Protein AF-A0A1Z5SBU2-F1 (afdb_monomer)

Sequence (148 aa):
MAGGGAAASALSSPWRTLLQRALDANAHLRHSTFFQLATVGACGRPANRTVVFRGFQEHCDKIQINTDARSNKIGEIKSCPFGEICWYFTDSWEQFRISGSIDVIDASSADPAKLQVDYLNLKSNQRLMFTRQNDDGSNDWMAVKVSP

pLDDT: mean 81.12, std 18.32, range [27.55, 98.5]

Organism: Sorghum bicolor (NCBI:txid4558)

Mean predicted aligned error: 10.48 Å

Structure (mmCIF, N/CA/C/O backbone):
data_AF-A0A1Z5SBU2-F1
#
_entry.id   AF-A0A1Z5SBU2-F1
#
loop_
_atom_site.group_PDB
_atom_site.id
_atom_site.type_symbol
_atom_site.label_atom_id
_atom_site.label_alt_id
_atom_site.label_comp_id
_atom_site.label_asym_id
_atom_site.label_entity_id
_atom_site.label_seq_id
_atom_site.pdbx_PDB_ins_code
_atom_site.Cartn_x
_atom_site.Cartn_y
_atom_site.Cartn_z
_atom_site.occupancy
_atom_site.B_iso_or_equiv
_atom_site.auth_seq_id
_atom_site.auth_comp_id
_atom_site.auth_asym_id
_atom_site.auth_atom_id
_atom_site.pdbx_PDB_model_num
ATOM 1 N N . MET A 1 1 ? 7.609 32.640 31.136 1.00 33.25 1 MET A N 1
ATOM 2 C CA . MET A 1 1 ? 7.482 33.495 29.935 1.00 33.25 1 MET A CA 1
ATOM 3 C C . MET A 1 1 ? 8.405 32.897 28.883 1.00 33.25 1 MET A C 1
ATOM 5 O O . MET A 1 1 ? 9.602 33.088 28.969 1.00 33.25 1 MET A O 1
ATOM 9 N N . ALA A 1 2 ? 7.956 31.832 28.223 1.00 38.03 2 ALA A N 1
ATOM 10 C CA . ALA A 1 2 ? 7.253 31.847 26.934 1.00 38.03 2 ALA A CA 1
ATOM 11 C C . ALA A 1 2 ? 8.259 31.737 25.778 1.00 38.03 2 ALA A C 1
ATOM 13 O O . ALA A 1 2 ? 9.062 32.632 25.553 1.00 38.03 2 ALA A O 1
ATOM 14 N N . GLY A 1 3 ? 8.204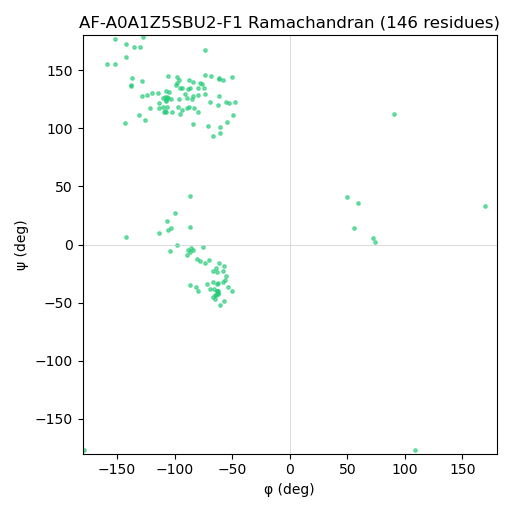 30.603 25.084 1.00 29.81 3 GLY A N 1
ATOM 15 C CA . GLY A 1 3 ? 9.032 30.309 23.918 1.00 29.81 3 GLY A CA 1
ATOM 16 C C . GLY A 1 3 ? 8.936 28.850 23.478 1.00 29.81 3 GLY A C 1
ATOM 17 O O . GLY A 1 3 ? 9.926 28.281 23.040 1.00 29.81 3 GLY A O 1
ATOM 18 N N . GLY A 1 4 ? 7.767 28.221 23.653 1.00 27.95 4 GLY A N 1
ATOM 19 C CA . GLY A 1 4 ? 7.483 26.919 23.062 1.00 27.95 4 GLY A CA 1
ATOM 20 C C . GLY A 1 4 ? 7.324 27.100 21.560 1.00 27.95 4 GLY A C 1
ATOM 21 O O . GLY A 1 4 ? 6.293 27.589 21.104 1.00 27.95 4 GLY A O 1
ATOM 22 N N . GLY A 1 5 ? 8.362 26.746 20.805 1.00 27.55 5 GLY A N 1
ATOM 23 C CA . GLY A 1 5 ? 8.278 26.594 19.360 1.00 27.55 5 GLY A CA 1
ATOM 24 C C . GLY A 1 5 ? 7.367 25.415 19.054 1.00 27.55 5 GLY A C 1
ATOM 25 O O . GLY A 1 5 ? 7.811 24.271 19.050 1.00 27.55 5 GLY A O 1
ATOM 26 N N . ALA A 1 6 ? 6.082 25.695 18.851 1.00 38.03 6 ALA A N 1
ATOM 27 C CA . ALA A 1 6 ? 5.157 24.752 18.253 1.00 38.03 6 ALA A CA 1
ATOM 28 C C . ALA A 1 6 ? 5.682 24.434 16.848 1.00 38.03 6 ALA A C 1
ATOM 30 O O . ALA A 1 6 ? 5.546 25.241 15.927 1.00 38.03 6 ALA A O 1
ATOM 31 N N . ALA A 1 7 ? 6.337 23.280 16.705 1.00 38.44 7 ALA A N 1
ATOM 32 C CA . ALA A 1 7 ? 6.625 22.706 15.405 1.00 38.44 7 ALA A CA 1
ATOM 33 C C . ALA A 1 7 ? 5.298 22.631 14.647 1.00 38.44 7 ALA A C 1
ATOM 35 O O . ALA A 1 7 ? 4.319 22.074 15.149 1.00 38.44 7 ALA A O 1
ATOM 36 N N . ALA A 1 8 ? 5.254 23.285 13.490 1.00 37.94 8 ALA A N 1
ATOM 37 C CA . ALA A 1 8 ? 4.076 23.379 12.655 1.00 37.94 8 ALA A CA 1
ATOM 38 C C . ALA A 1 8 ? 3.477 21.981 12.447 1.00 37.94 8 ALA A C 1
ATOM 40 O O . ALA A 1 8 ? 4.072 21.122 11.797 1.00 37.94 8 ALA A O 1
ATOM 41 N N . SER A 1 9 ? 2.295 21.758 13.022 1.00 43.88 9 SER A N 1
ATOM 42 C CA . SER A 1 9 ? 1.419 20.652 12.658 1.00 43.88 9 SER A CA 1
ATOM 43 C C . SER A 1 9 ? 1.200 20.752 11.153 1.00 43.88 9 SER A C 1
ATOM 45 O O . SER A 1 9 ? 0.470 21.640 10.707 1.00 43.88 9 SER A O 1
ATOM 47 N N . ALA A 1 10 ? 1.838 19.879 10.371 1.00 52.59 10 ALA A N 1
ATOM 48 C CA . ALA A 1 10 ? 1.506 19.710 8.964 1.00 52.59 10 ALA A CA 1
ATOM 49 C C . ALA A 1 10 ? -0.022 19.594 8.871 1.00 52.59 10 ALA A C 1
ATOM 51 O O . ALA A 1 10 ? -0.618 18.778 9.577 1.00 52.59 10 ALA A O 1
ATOM 52 N N . LEU A 1 11 ? -0.663 20.474 8.099 1.00 57.03 11 LEU A N 1
ATOM 53 C CA . LEU A 1 11 ? -2.105 20.434 7.885 1.00 57.03 11 LEU A CA 1
ATOM 54 C C . LEU A 1 11 ? -2.420 19.081 7.241 1.00 57.03 11 LEU A C 1
ATOM 56 O O . LEU A 1 11 ? -2.239 18.911 6.040 1.00 57.03 11 LEU A O 1
ATOM 60 N N . SER A 1 12 ? -2.812 18.101 8.057 1.00 66.81 12 SER A N 1
ATOM 61 C CA . SER A 1 12 ? -3.228 16.785 7.588 1.00 66.81 12 SER A CA 1
ATOM 6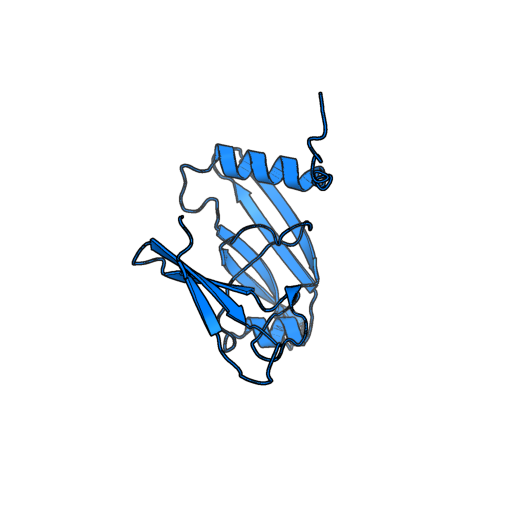2 C C . SER A 1 12 ? -4.351 16.999 6.584 1.00 66.81 12 SER A C 1
ATOM 64 O O . SER A 1 12 ? -5.369 17.601 6.933 1.00 66.81 12 SER A O 1
ATOM 66 N N . SER A 1 13 ? -4.181 16.510 5.354 1.00 83.31 13 SER A N 1
ATOM 67 C CA . SER A 1 13 ? -5.237 16.596 4.348 1.00 83.31 13 SER A CA 1
ATOM 68 C C . SER A 1 13 ? -6.570 16.071 4.911 1.00 83.31 13 SER A C 1
ATOM 70 O O . SER A 1 13 ? -6.563 15.090 5.663 1.00 83.31 13 SER A O 1
ATOM 72 N N . PRO A 1 14 ? -7.730 16.651 4.547 1.00 90.38 14 PRO A N 1
ATOM 73 C CA . PRO A 1 14 ? -9.020 16.247 5.116 1.00 90.38 14 PRO A CA 1
ATOM 74 C C . PRO A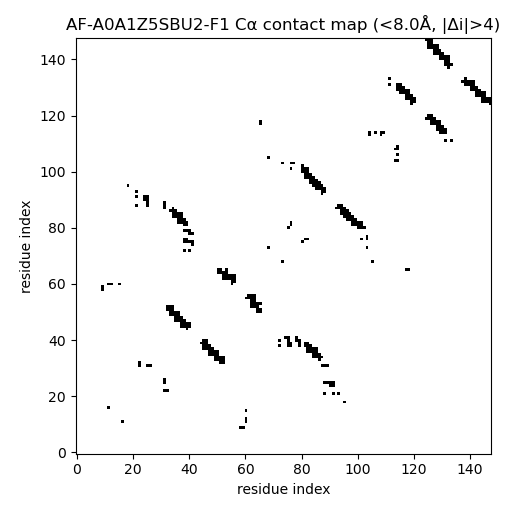 1 14 ? -9.308 14.741 4.999 1.00 90.38 14 PRO A C 1
ATOM 76 O O . PRO A 1 14 ? -9.829 14.126 5.928 1.00 90.38 14 PRO A O 1
ATOM 79 N N . TRP A 1 15 ? -8.900 14.121 3.886 1.00 93.06 15 TRP A N 1
ATOM 80 C CA . TRP A 1 15 ? -9.046 12.680 3.664 1.00 93.06 15 TRP A CA 1
ATOM 81 C C . TRP A 1 15 ? -8.183 11.838 4.614 1.00 93.06 15 TRP A C 1
ATOM 83 O O . TRP A 1 15 ? -8.603 10.756 5.017 1.00 93.06 15 TRP A O 1
ATOM 93 N N . ARG A 1 16 ? -7.005 12.333 5.014 1.00 92.44 16 ARG A N 1
ATOM 94 C CA . ARG A 1 16 ? -6.111 11.647 5.953 1.00 92.44 16 ARG A CA 1
ATOM 95 C C . ARG A 1 16 ? -6.719 11.616 7.347 1.00 92.44 16 ARG A C 1
ATOM 97 O O . ARG A 1 16 ? -6.643 10.592 8.015 1.00 92.44 16 ARG A O 1
ATOM 104 N N . THR A 1 17 ? -7.382 12.695 7.762 1.00 92.62 17 THR A N 1
ATOM 105 C CA . THR A 1 17 ? -8.123 12.721 9.030 1.00 92.62 17 THR A CA 1
ATOM 106 C C . THR A 1 17 ? -9.273 11.712 9.032 1.00 92.62 17 THR A C 1
ATOM 108 O O . THR A 1 17 ? -9.485 11.043 10.040 1.00 92.62 17 THR A O 1
ATOM 111 N N . LEU A 1 18 ? -9.996 11.562 7.915 1.00 95.06 18 LEU A N 1
ATOM 112 C CA . LEU A 1 18 ? -11.050 10.548 7.784 1.00 95.06 18 LEU A CA 1
ATOM 113 C C . LEU A 1 18 ? -10.483 9.126 7.839 1.00 95.06 18 LEU A C 1
ATOM 115 O O . LEU A 1 18 ? -10.970 8.306 8.610 1.00 95.06 18 LEU A O 1
ATOM 119 N N . LEU A 1 19 ? -9.412 8.859 7.090 1.00 95.62 19 LEU A N 1
ATOM 120 C CA . LEU A 1 19 ? -8.758 7.553 7.091 1.00 95.62 19 LEU A CA 1
ATOM 121 C C . LEU A 1 19 ? -8.195 7.193 8.474 1.00 95.62 19 LEU A C 1
ATOM 123 O O . LEU A 1 19 ? -8.335 6.055 8.911 1.00 95.62 19 LEU A O 1
ATOM 127 N N . GLN A 1 20 ? -7.610 8.158 9.189 1.00 94.25 20 GLN A N 1
ATOM 128 C CA . GLN A 1 20 ? -7.118 7.934 10.549 1.00 94.25 20 GLN A CA 1
ATOM 129 C C . GLN A 1 20 ? -8.256 7.567 11.508 1.00 94.25 20 GLN A C 1
ATOM 131 O O . GLN A 1 20 ? -8.123 6.624 12.278 1.00 94.25 20 GLN A O 1
ATOM 136 N N . ARG A 1 21 ? -9.407 8.244 11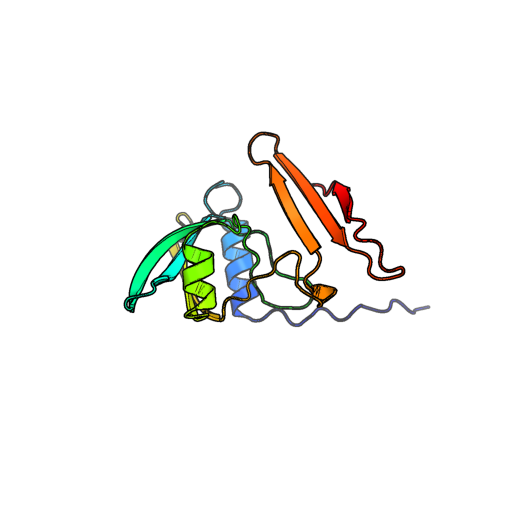.418 1.00 95.25 21 ARG A N 1
ATOM 137 C CA . ARG A 1 21 ? -10.585 7.899 12.229 1.00 95.25 21 ARG A CA 1
ATOM 138 C C . ARG A 1 21 ? -11.107 6.494 11.925 1.00 95.25 21 ARG A C 1
ATOM 140 O O . ARG A 1 21 ? -11.448 5.773 12.858 1.00 95.25 21 ARG A O 1
ATOM 147 N N . ALA A 1 22 ? -11.144 6.099 10.651 1.00 96.31 22 ALA A N 1
ATOM 148 C CA . ALA A 1 22 ? -11.552 4.752 10.251 1.00 96.31 22 ALA A CA 1
ATOM 149 C C . ALA A 1 22 ? -10.583 3.684 10.792 1.00 96.31 22 ALA A C 1
ATOM 151 O O . ALA A 1 22 ? -11.019 2.674 11.347 1.00 96.31 22 ALA A O 1
ATOM 152 N N . LEU A 1 23 ? -9.272 3.938 10.704 1.00 95.50 23 LEU A N 1
ATOM 153 C CA . LEU A 1 23 ? -8.231 3.099 11.304 1.00 95.50 23 LEU A CA 1
ATOM 154 C C . LEU A 1 23 ? -8.423 2.943 12.816 1.00 95.50 23 LEU A C 1
ATOM 156 O O . LEU A 1 23 ? -8.418 1.817 13.305 1.00 95.50 23 LEU A O 1
ATOM 160 N N . ASP A 1 24 ? -8.638 4.044 13.537 1.00 94.94 24 ASP A N 1
ATOM 161 C CA . ASP A 1 24 ? -8.805 4.035 14.993 1.00 94.94 24 ASP A CA 1
ATOM 162 C C . ASP A 1 24 ? -10.075 3.270 15.408 1.00 94.94 24 ASP A C 1
ATOM 164 O O . ASP A 1 24 ? -10.035 2.430 16.310 1.00 94.94 24 ASP A O 1
ATOM 168 N N . ALA A 1 25 ? -11.192 3.486 14.705 1.00 95.44 25 ALA A N 1
ATOM 169 C CA . ALA A 1 25 ? -12.450 2.780 14.954 1.00 95.44 25 ALA A CA 1
ATOM 170 C C . ALA A 1 25 ? -12.331 1.259 14.729 1.00 95.44 25 ALA A C 1
ATOM 172 O O . ALA A 1 25 ? -12.941 0.468 15.448 1.00 95.44 25 ALA A O 1
ATOM 173 N N . ASN A 1 26 ? -11.497 0.842 13.772 1.00 95.88 26 ASN A N 1
ATOM 174 C CA . ASN A 1 26 ? -11.279 -0.561 13.412 1.00 95.88 26 ASN A CA 1
ATOM 175 C C . ASN A 1 26 ? -9.951 -1.118 13.980 1.00 95.88 26 ASN A C 1
ATOM 177 O O . ASN A 1 26 ? -9.493 -2.183 13.558 1.00 95.88 26 ASN A O 1
ATOM 181 N N . ALA A 1 27 ? -9.303 -0.436 14.935 1.00 93.94 27 ALA A N 1
ATOM 182 C CA . ALA A 1 27 ? -7.969 -0.804 15.435 1.00 93.94 27 ALA A CA 1
ATOM 183 C C . ALA A 1 27 ? -7.930 -2.178 16.131 1.00 93.94 27 ALA A C 1
ATOM 185 O O . ALA A 1 27 ? -6.891 -2.835 16.199 1.00 93.94 27 ALA A O 1
ATOM 186 N N . HIS A 1 28 ? -9.079 -2.637 16.626 1.00 93.69 28 HIS A N 1
ATOM 187 C CA . HIS A 1 28 ? -9.237 -3.946 17.249 1.00 93.69 28 HIS A CA 1
ATOM 188 C C . HIS A 1 28 ? -9.230 -5.107 16.232 1.00 93.69 28 HIS A C 1
ATOM 190 O O . HIS A 1 28 ? -9.001 -6.262 16.603 1.00 93.69 28 HIS A O 1
ATOM 196 N N . LEU A 1 29 ? -9.420 -4.820 14.940 1.00 92.75 29 LEU A N 1
ATOM 197 C CA . LEU A 1 29 ? -9.331 -5.792 13.857 1.00 92.75 29 LEU A CA 1
ATOM 198 C C . LEU A 1 29 ? -7.922 -5.794 13.264 1.00 92.75 29 LEU A C 1
ATOM 200 O O . LEU A 1 29 ? -7.511 -4.846 12.608 1.00 92.75 29 LEU A O 1
ATOM 204 N N . ARG A 1 30 ? -7.181 -6.903 13.383 1.00 88.81 30 ARG A N 1
ATOM 205 C CA . ARG A 1 30 ? -5.814 -6.990 12.815 1.00 88.81 30 ARG A CA 1
ATOM 206 C C . ARG A 1 30 ? -5.741 -6.706 11.311 1.00 88.81 30 ARG A C 1
ATOM 208 O O . ARG A 1 30 ? -4.721 -6.232 10.820 1.00 88.81 30 ARG A O 1
ATOM 215 N N . HIS A 1 31 ? -6.809 -7.025 10.587 1.00 91.88 31 HIS A N 1
ATOM 216 C CA . HIS A 1 31 ? -6.885 -6.866 9.140 1.00 91.88 31 HIS A CA 1
ATOM 217 C C . HIS A 1 31 ? -7.325 -5.463 8.700 1.00 91.88 31 HIS A C 1
ATOM 219 O O . HIS A 1 31 ? -7.313 -5.202 7.503 1.00 91.88 31 HIS A O 1
ATOM 225 N N . SER A 1 32 ? -7.649 -4.544 9.621 1.00 94.56 32 SER A N 1
ATOM 226 C CA . SER A 1 32 ? -7.993 -3.157 9.269 1.00 94.56 32 SER A CA 1
ATOM 227 C C . SER A 1 32 ? -6.826 -2.403 8.635 1.00 94.56 32 SER A C 1
ATOM 229 O O . SER A 1 32 ? -7.045 -1.449 7.903 1.00 94.56 32 SER A O 1
ATOM 231 N N . THR A 1 33 ? -5.588 -2.865 8.843 1.00 95.31 33 THR A N 1
ATOM 232 C CA . THR A 1 33 ? -4.374 -2.340 8.191 1.00 95.31 33 THR A CA 1
ATOM 233 C C . THR A 1 33 ? -4.114 -2.930 6.802 1.00 95.31 33 THR A C 1
ATOM 235 O O . THR A 1 33 ? -3.148 -2.545 6.142 1.00 95.31 33 THR A O 1
ATOM 238 N N . PHE A 1 34 ? -4.914 -3.900 6.354 1.00 97.06 34 PHE A N 1
ATOM 239 C CA . PHE A 1 34 ? -4.717 -4.573 5.074 1.00 97.06 34 PHE A CA 1
ATOM 240 C C . PHE A 1 34 ? -5.575 -3.912 4.001 1.00 97.06 34 PHE A C 1
ATOM 242 O O . PHE A 1 34 ? -6.766 -3.690 4.200 1.00 97.06 34 PHE A O 1
ATOM 249 N N . PHE A 1 35 ? -4.992 -3.663 2.833 1.00 97.75 35 PHE A N 1
ATOM 250 C CA . PHE A 1 35 ? -5.714 -3.092 1.698 1.00 97.75 35 PHE A CA 1
ATOM 251 C C . PHE A 1 35 ? -5.264 -3.703 0.378 1.00 97.75 35 PHE A C 1
ATOM 253 O O . PHE A 1 35 ? -4.204 -4.328 0.287 1.00 97.75 35 PHE A O 1
ATOM 260 N N . GLN A 1 36 ? -6.086 -3.554 -0.656 1.00 98.50 36 GLN A N 1
ATOM 261 C CA . GLN A 1 36 ? -5.805 -4.074 -1.987 1.00 98.50 36 GLN A CA 1
ATOM 262 C C . GLN A 1 36 ? -5.074 -3.018 -2.810 1.00 98.50 36 GLN A C 1
ATOM 264 O O . GLN A 1 36 ? -5.527 -1.881 -2.897 1.00 98.50 36 GLN A O 1
ATOM 269 N N . LEU A 1 37 ? -3.955 -3.399 -3.422 1.00 98.50 37 LEU A N 1
ATOM 270 C CA . LEU A 1 37 ? -3.185 -2.553 -4.328 1.00 98.50 37 LEU A CA 1
ATOM 271 C C . LEU A 1 37 ? -3.331 -3.060 -5.764 1.00 98.50 37 LEU A C 1
ATOM 273 O O . LEU A 1 37 ? -2.806 -4.125 -6.108 1.00 98.50 37 LEU A O 1
ATOM 277 N N . ALA A 1 38 ? -3.969 -2.262 -6.611 1.00 98.31 38 ALA A N 1
ATOM 278 C CA . ALA A 1 38 ? -4.037 -2.480 -8.044 1.00 98.31 38 ALA A CA 1
ATOM 279 C C . ALA A 1 38 ? -2.848 -1.815 -8.756 1.00 98.31 38 ALA A C 1
ATOM 281 O O . ALA A 1 38 ? -2.524 -0.655 -8.505 1.00 98.31 38 ALA A O 1
ATOM 282 N N . THR A 1 39 ? -2.214 -2.553 -9.664 1.00 97.88 39 THR A N 1
ATOM 283 C CA . THR A 1 39 ? -1.145 -2.079 -10.562 1.00 97.88 39 THR A CA 1
ATOM 284 C C . THR A 1 39 ? -1.400 -2.596 -11.975 1.00 97.88 39 THR A C 1
ATOM 286 O O . THR A 1 39 ? -2.258 -3.459 -12.194 1.00 97.88 39 THR A O 1
ATOM 289 N N . VAL A 1 40 ? -0.636 -2.087 -12.940 1.00 96.62 40 VAL A N 1
ATOM 290 C CA . VAL A 1 40 ? -0.710 -2.507 -14.341 1.00 96.62 40 VAL A CA 1
ATOM 291 C C . VAL A 1 40 ? 0.519 -3.342 -14.698 1.00 96.62 40 VAL A C 1
ATOM 293 O O . VAL A 1 40 ? 1.653 -2.901 -14.546 1.00 96.62 40 VAL A O 1
ATOM 296 N N . GLY A 1 41 ? 0.290 -4.565 -15.173 1.00 90.81 41 GLY A N 1
ATOM 297 C CA . GLY A 1 41 ? 1.324 -5.477 -15.649 1.00 90.81 41 GLY A CA 1
ATOM 298 C C . GLY A 1 41 ? 1.910 -5.100 -17.008 1.00 90.81 41 GLY A C 1
ATOM 299 O O . GLY A 1 41 ? 1.336 -4.309 -17.750 1.00 90.81 41 GLY A O 1
ATOM 300 N N . ALA A 1 42 ? 3.025 -5.740 -17.378 1.00 80.31 42 ALA A N 1
ATOM 301 C CA . ALA A 1 42 ? 3.802 -5.437 -18.592 1.00 80.31 42 ALA A CA 1
ATOM 302 C C . ALA A 1 42 ? 3.021 -5.532 -19.923 1.00 80.31 42 ALA A C 1
ATOM 304 O O . ALA A 1 42 ? 3.447 -4.986 -20.933 1.00 80.31 42 ALA A O 1
ATOM 305 N N . CYS A 1 43 ? 1.873 -6.211 -19.939 1.00 86.25 43 CYS A N 1
ATOM 306 C CA . CYS A 1 43 ? 0.981 -6.314 -21.099 1.00 86.25 43 CYS A CA 1
ATOM 307 C C . CYS A 1 43 ? -0.308 -5.481 -20.949 1.00 86.25 43 CYS A C 1
ATOM 309 O O . CYS A 1 43 ? -1.317 -5.794 -21.576 1.00 86.25 43 CYS A O 1
ATOM 311 N N . GLY A 1 44 ? -0.319 -4.479 -20.064 1.00 89.75 44 GLY A N 1
ATOM 312 C CA . GLY A 1 44 ? -1.500 -3.658 -19.773 1.00 89.75 44 GLY A CA 1
ATOM 313 C C . GLY A 1 44 ? -2.569 -4.364 -18.930 1.00 89.75 44 GLY A C 1
ATOM 314 O O . GLY A 1 44 ? -3.618 -3.789 -18.653 1.00 89.75 44 GLY A O 1
ATOM 315 N N . ARG A 1 45 ? -2.331 -5.614 -18.510 1.00 94.44 45 ARG A N 1
ATOM 316 C CA . ARG A 1 45 ? -3.277 -6.377 -17.686 1.00 94.44 45 ARG A CA 1
ATOM 317 C C . ARG A 1 45 ? -3.248 -5.899 -16.235 1.00 94.44 45 ARG A C 1
ATOM 319 O O . ARG A 1 45 ? -2.158 -5.712 -15.700 1.00 94.44 45 ARG A O 1
ATOM 326 N N . PRO A 1 46 ? -4.403 -5.765 -15.568 1.00 96.75 46 PRO A N 1
ATOM 327 C CA . PRO A 1 46 ? -4.430 -5.412 -14.160 1.00 96.75 46 PRO A CA 1
ATOM 328 C C . PRO A 1 46 ? -3.874 -6.558 -13.313 1.00 96.75 46 PRO A C 1
ATOM 330 O O . PRO A 1 46 ? -4.101 -7.736 -13.596 1.00 96.75 46 PRO A O 1
ATOM 333 N N . ALA A 1 47 ? -3.195 -6.200 -12.235 1.00 97.19 47 ALA A N 1
ATOM 334 C CA . ALA A 1 47 ? -2.818 -7.114 -11.176 1.00 97.19 47 ALA A CA 1
ATOM 335 C C . ALA A 1 47 ? -3.268 -6.522 -9.838 1.00 97.19 47 ALA A C 1
ATOM 337 O O . ALA A 1 47 ? -3.192 -5.311 -9.633 1.00 97.19 47 ALA A O 1
ATOM 338 N N . ASN A 1 48 ? -3.758 -7.367 -8.931 1.00 98.06 48 ASN A N 1
ATOM 339 C CA . ASN A 1 48 ? -4.257 -6.942 -7.628 1.00 98.06 48 ASN A CA 1
ATOM 340 C C . ASN A 1 48 ? -3.768 -7.896 -6.536 1.00 98.06 48 ASN A C 1
ATOM 342 O O . ASN A 1 48 ? -3.636 -9.099 -6.764 1.00 98.06 48 ASN A O 1
ATOM 346 N N . ARG A 1 49 ? -3.459 -7.356 -5.359 1.00 97.56 49 ARG A N 1
ATOM 347 C CA . ARG A 1 49 ? -2.993 -8.119 -4.196 1.00 97.56 49 ARG A CA 1
ATOM 348 C C . ARG A 1 49 ? -3.212 -7.340 -2.912 1.00 97.56 49 ARG A C 1
ATOM 350 O O . ARG A 1 49 ? -3.190 -6.113 -2.922 1.00 97.56 49 ARG A O 1
ATOM 357 N N . THR A 1 50 ? -3.313 -8.062 -1.805 1.00 97.81 50 THR A N 1
ATOM 358 C CA . THR A 1 50 ? -3.307 -7.468 -0.469 1.00 97.81 50 THR A CA 1
ATOM 359 C C . THR A 1 50 ? -1.897 -7.026 -0.083 1.00 97.81 50 THR A C 1
ATOM 361 O O . THR A 1 50 ? -0.927 -7.766 -0.257 1.00 97.81 50 THR A O 1
ATOM 364 N N . VAL A 1 51 ? -1.794 -5.823 0.467 1.00 96.50 51 VAL A N 1
ATOM 365 C CA . VAL A 1 51 ? -0.598 -5.264 1.097 1.00 96.50 51 VAL A CA 1
ATOM 366 C C . VAL A 1 51 ? -0.968 -4.710 2.474 1.00 96.50 51 VAL A C 1
ATOM 368 O O . VAL A 1 51 ? -2.144 -4.647 2.831 1.00 96.50 51 VAL A O 1
ATOM 371 N N . VAL A 1 52 ? 0.038 -4.350 3.269 1.00 95.00 52 VAL A N 1
ATOM 372 C CA . VAL A 1 52 ? -0.155 -3.883 4.646 1.00 95.00 52 VAL A CA 1
ATOM 373 C C . VAL A 1 52 ? 0.267 -2.426 4.755 1.00 95.00 52 VAL A C 1
ATOM 375 O O . VAL A 1 52 ? 1.377 -2.078 4.349 1.00 95.00 52 VAL A O 1
ATOM 378 N N . PHE A 1 53 ? -0.603 -1.607 5.338 1.00 95.12 53 PHE A N 1
ATOM 379 C CA . PHE A 1 53 ? -0.318 -0.237 5.736 1.00 95.12 53 PHE A CA 1
ATOM 380 C C . PHE A 1 53 ? 0.801 -0.193 6.781 1.00 95.12 53 PHE A C 1
ATOM 382 O O . PHE A 1 53 ? 0.733 -0.881 7.802 1.00 95.12 53 PHE A O 1
ATOM 389 N N . ARG A 1 54 ? 1.834 0.620 6.534 1.00 90.81 54 ARG A N 1
ATOM 390 C CA . ARG A 1 54 ? 2.974 0.812 7.451 1.00 90.81 54 ARG A CA 1
ATOM 391 C C . ARG 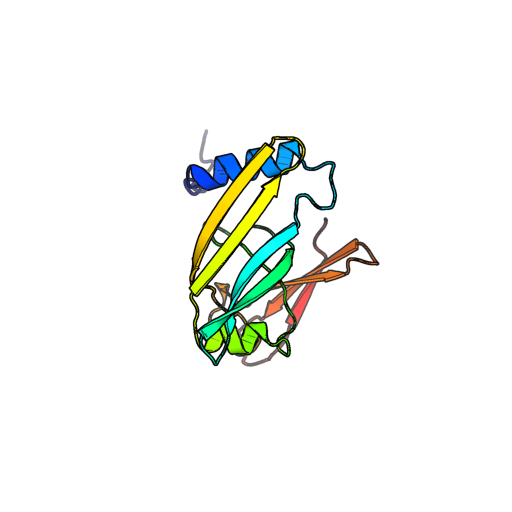A 1 54 ? 3.062 2.211 8.051 1.00 90.81 54 ARG A C 1
ATOM 393 O O . ARG A 1 54 ? 4.033 2.521 8.730 1.00 90.81 54 ARG A O 1
ATOM 400 N N . GLY A 1 55 ? 2.027 3.020 7.857 1.00 91.12 55 GLY A N 1
ATOM 401 C CA . GLY A 1 55 ? 2.002 4.405 8.298 1.00 91.12 55 GLY A CA 1
ATOM 402 C C . GLY A 1 55 ? 2.095 5.382 7.135 1.00 91.12 55 GLY A C 1
ATOM 403 O O . GLY A 1 55 ? 2.109 5.006 5.958 1.00 91.12 55 GLY A O 1
ATOM 404 N N . PHE A 1 56 ? 2.135 6.656 7.500 1.00 89.56 56 PHE A N 1
ATOM 405 C CA . PHE A 1 56 ? 2.428 7.742 6.581 1.00 89.56 56 PHE A CA 1
ATOM 406 C C . PHE A 1 56 ? 3.895 8.124 6.709 1.00 89.56 56 PHE A C 1
ATOM 408 O O . PHE A 1 56 ? 4.432 8.143 7.817 1.00 89.56 56 PHE A O 1
ATOM 415 N N . GLN A 1 57 ? 4.519 8.482 5.593 1.00 85.44 57 GLN A N 1
ATOM 416 C CA . GLN A 1 57 ? 5.831 9.110 5.630 1.00 85.44 57 GLN A CA 1
ATOM 417 C C . GLN A 1 57 ? 5.746 10.447 6.392 1.00 85.44 57 GLN A C 1
ATOM 419 O O . GLN A 1 57 ? 4.751 11.173 6.315 1.00 85.44 57 GLN A O 1
ATOM 424 N N . GLU A 1 58 ? 6.794 10.763 7.152 1.00 78.75 58 GLU A N 1
ATOM 425 C CA . GLU A 1 58 ? 6.841 11.958 7.991 1.00 78.75 58 GLU A CA 1
ATOM 426 C C . GLU A 1 58 ? 6.643 13.238 7.161 1.00 78.75 58 GLU A C 1
ATOM 428 O O . GLU A 1 58 ? 7.100 13.339 6.021 1.00 78.75 58 GLU A O 1
ATOM 433 N N . HIS A 1 59 ? 5.907 14.202 7.721 1.00 78.56 59 HIS A N 1
ATOM 434 C CA . HIS A 1 59 ? 5.596 15.501 7.105 1.00 78.56 59 HIS A CA 1
ATOM 435 C C . HIS A 1 59 ? 4.922 15.468 5.720 1.00 78.56 59 HIS A C 1
ATOM 437 O O . HIS A 1 59 ? 4.829 16.504 5.063 1.00 78.56 59 HIS A O 1
ATOM 443 N N . CYS A 1 60 ? 4.404 14.323 5.272 1.00 82.44 60 CYS A N 1
ATOM 444 C CA . CYS A 1 60 ? 3.644 14.233 4.030 1.00 82.44 60 CYS A CA 1
ATOM 445 C C . CYS A 1 60 ? 2.476 13.249 4.148 1.00 82.44 60 CYS A C 1
ATOM 447 O O . CYS A 1 60 ? 2.325 12.539 5.142 1.00 82.44 60 CYS A O 1
ATOM 449 N N . ASP A 1 61 ? 1.629 13.220 3.121 1.00 88.12 61 ASP A N 1
ATOM 450 C CA . ASP A 1 61 ? 0.453 12.347 3.063 1.00 88.12 61 ASP A CA 1
ATOM 451 C C . ASP A 1 61 ? 0.704 11.085 2.215 1.00 88.12 61 ASP A C 1
ATOM 453 O O . ASP A 1 61 ? -0.217 10.505 1.640 1.00 88.12 61 ASP A O 1
ATOM 457 N N . LYS A 1 62 ? 1.966 10.648 2.117 1.00 90.69 62 LYS A N 1
ATOM 458 C CA . LYS A 1 62 ? 2.343 9.432 1.385 1.00 90.69 62 LYS A CA 1
ATOM 459 C C . LYS A 1 62 ? 2.173 8.200 2.269 1.00 90.69 62 LYS A C 1
ATOM 461 O O . LYS A 1 62 ? 2.710 8.148 3.371 1.00 90.69 62 LYS A O 1
ATOM 466 N N . ILE A 1 63 ? 1.454 7.199 1.767 1.00 93.56 63 ILE A N 1
ATOM 467 C CA . ILE A 1 63 ? 1.262 5.906 2.435 1.00 93.56 63 ILE A CA 1
ATOM 468 C C . ILE A 1 63 ? 2.493 5.018 2.221 1.00 93.56 63 ILE A C 1
ATOM 470 O O . ILE A 1 63 ? 2.979 4.889 1.098 1.00 93.56 63 ILE A O 1
ATOM 474 N N . GLN A 1 64 ? 2.964 4.366 3.283 1.00 93.06 64 GLN A N 1
ATOM 475 C CA . GLN A 1 64 ? 4.097 3.445 3.236 1.00 93.06 64 GLN A CA 1
ATOM 476 C C . GLN A 1 64 ? 3.647 1.980 3.168 1.00 93.06 64 GLN A C 1
ATOM 478 O O . GLN A 1 64 ? 2.734 1.546 3.879 1.00 93.06 64 GLN A O 1
ATOM 483 N N . ILE A 1 65 ? 4.322 1.212 2.309 1.00 92.88 65 ILE A N 1
ATOM 484 C CA . ILE A 1 65 ? 4.120 -0.224 2.091 1.00 92.88 65 ILE A CA 1
ATOM 485 C C . ILE A 1 65 ? 5.493 -0.884 1.973 1.00 92.88 65 ILE A C 1
ATOM 487 O O . ILE A 1 65 ? 6.347 -0.409 1.230 1.00 92.88 65 ILE A O 1
ATOM 491 N N . ASN A 1 66 ? 5.666 -2.039 2.617 1.00 89.94 66 ASN A N 1
ATOM 492 C CA . ASN A 1 66 ? 6.875 -2.846 2.462 1.00 89.94 66 ASN A CA 1
ATOM 493 C C . ASN A 1 66 ? 6.656 -3.966 1.452 1.00 89.94 66 ASN A C 1
ATOM 495 O O . ASN A 1 66 ? 5.617 -4.637 1.455 1.00 89.94 66 ASN A O 1
ATOM 499 N N . THR A 1 67 ? 7.653 -4.223 0.608 1.00 89.94 67 THR A N 1
ATOM 500 C CA . THR A 1 67 ? 7.586 -5.327 -0.345 1.00 89.94 67 THR A CA 1
ATOM 501 C C . THR A 1 67 ? 8.962 -5.876 -0.706 1.00 89.94 67 THR A C 1
ATOM 503 O O . THR A 1 67 ? 9.964 -5.180 -0.597 1.00 89.94 67 THR A O 1
ATOM 506 N N . ASP A 1 68 ? 9.006 -7.137 -1.136 1.00 87.00 68 ASP A N 1
ATOM 507 C CA . ASP A 1 68 ? 10.234 -7.764 -1.627 1.00 87.00 68 ASP A CA 1
ATOM 508 C C . ASP A 1 68 ? 10.585 -7.216 -3.020 1.00 87.00 68 ASP A C 1
ATOM 510 O O . ASP A 1 68 ? 9.743 -7.228 -3.931 1.00 87.00 68 ASP A O 1
ATOM 514 N N . ALA A 1 69 ? 11.835 -6.773 -3.183 1.00 86.31 69 ALA A N 1
ATOM 515 C CA . ALA A 1 69 ? 12.368 -6.189 -4.415 1.00 86.31 69 ALA A CA 1
ATOM 516 C C . ALA A 1 69 ? 12.267 -7.123 -5.639 1.00 86.31 69 ALA A C 1
ATOM 518 O O . ALA A 1 69 ? 12.244 -6.657 -6.775 1.00 86.31 69 ALA A O 1
ATOM 519 N N . ARG A 1 70 ? 12.178 -8.440 -5.421 1.00 87.81 70 ARG A N 1
ATOM 520 C CA . ARG A 1 70 ? 12.084 -9.465 -6.473 1.00 87.81 70 ARG A CA 1
ATOM 521 C C . ARG A 1 70 ? 10.649 -9.728 -6.924 1.00 87.81 70 ARG A C 1
ATOM 523 O O . ARG A 1 70 ? 10.425 -10.520 -7.833 1.00 87.81 70 ARG A O 1
ATOM 530 N N . SER A 1 71 ? 9.660 -9.136 -6.259 1.00 91.25 71 SER A N 1
ATOM 531 C CA . SER A 1 71 ? 8.258 -9.406 -6.570 1.00 91.25 71 SER A CA 1
ATOM 532 C C . SER A 1 71 ? 7.822 -8.743 -7.878 1.00 91.25 71 SER A C 1
ATOM 534 O O . SER A 1 71 ? 8.231 -7.622 -8.174 1.00 91.25 71 SER A O 1
ATOM 536 N N . ASN A 1 72 ? 6.925 -9.398 -8.626 1.00 92.94 72 ASN A N 1
ATOM 537 C CA . ASN A 1 72 ? 6.453 -8.919 -9.936 1.00 92.94 72 ASN A CA 1
ATOM 538 C C . ASN A 1 72 ? 6.002 -7.454 -9.911 1.00 92.94 72 ASN A C 1
ATOM 540 O O . ASN A 1 72 ? 6.360 -6.697 -10.807 1.00 92.94 72 ASN A O 1
ATOM 544 N N . LYS A 1 73 ? 5.317 -7.029 -8.836 1.00 93.56 73 LYS A N 1
ATOM 545 C CA . LYS A 1 73 ? 4.834 -5.649 -8.678 1.00 93.56 73 LYS A CA 1
ATOM 546 C C . LYS A 1 73 ? 5.936 -4.595 -8.804 1.00 93.56 73 LYS A C 1
ATOM 548 O O . LYS A 1 73 ? 5.641 -3.485 -9.210 1.00 93.56 73 LYS A O 1
ATOM 553 N N . ILE A 1 74 ? 7.191 -4.921 -8.491 1.00 94.19 74 ILE A N 1
ATOM 554 C CA . ILE A 1 74 ? 8.312 -3.994 -8.676 1.00 94.19 74 ILE A CA 1
ATOM 555 C C . ILE A 1 74 ? 8.553 -3.730 -10.160 1.00 94.19 74 ILE A C 1
ATOM 557 O O . ILE A 1 74 ? 8.692 -2.577 -10.552 1.00 94.19 74 ILE A O 1
ATOM 561 N N . GLY A 1 75 ? 8.560 -4.774 -10.992 1.00 93.25 75 GLY A N 1
ATOM 562 C CA . GLY A 1 75 ? 8.646 -4.619 -12.445 1.00 93.25 75 GLY A CA 1
ATOM 563 C C . GLY A 1 75 ? 7.432 -3.885 -13.015 1.00 93.25 75 GLY A C 1
ATOM 564 O O . GLY A 1 75 ? 7.584 -3.008 -13.859 1.00 93.25 75 GLY A O 1
ATOM 565 N N . GLU A 1 76 ? 6.239 -4.190 -12.499 1.00 95.31 76 GLU A N 1
ATOM 566 C CA . GLU A 1 76 ? 4.988 -3.520 -12.877 1.00 95.31 76 GLU A CA 1
ATOM 567 C C . GLU A 1 76 ? 5.043 -2.015 -12.570 1.00 95.31 76 GLU A C 1
ATOM 569 O O . GLU A 1 76 ? 4.843 -1.209 -13.471 1.00 95.31 76 GLU A O 1
ATOM 574 N N . ILE A 1 77 ? 5.405 -1.631 -11.340 1.00 95.12 77 ILE A N 1
ATOM 575 C CA . ILE A 1 77 ? 5.491 -0.227 -10.905 1.00 95.12 77 ILE A CA 1
ATOM 576 C C . ILE A 1 77 ? 6.602 0.521 -11.653 1.00 95.12 77 ILE A C 1
ATOM 578 O O . ILE A 1 77 ? 6.419 1.672 -12.039 1.00 95.12 77 ILE A O 1
ATOM 582 N N . LYS A 1 78 ? 7.746 -0.129 -11.911 1.00 92.31 78 LYS A N 1
ATOM 583 C CA . LYS A 1 78 ? 8.826 0.459 -12.723 1.00 92.31 78 LYS A CA 1
ATOM 584 C C . LYS A 1 78 ? 8.383 0.729 -14.164 1.00 92.31 78 LYS A C 1
ATOM 586 O O . LYS A 1 78 ? 8.841 1.698 -14.759 1.00 92.31 78 LYS A O 1
ATOM 591 N N . SER A 1 79 ? 7.508 -0.110 -14.720 1.00 93.44 79 SER A N 1
ATOM 592 C CA . SER A 1 79 ? 6.959 0.078 -16.067 1.00 93.44 79 SER A CA 1
ATOM 593 C C . SER A 1 79 ? 5.803 1.081 -16.106 1.00 93.44 79 SER A C 1
ATOM 595 O O . SER A 1 79 ? 5.663 1.804 -17.088 1.00 93.44 79 SER A O 1
ATOM 597 N N . CYS A 1 80 ? 4.952 1.097 -15.081 1.00 94.56 80 CYS A N 1
ATOM 598 C CA . CYS A 1 80 ? 3.812 1.993 -14.945 1.00 94.56 80 CYS A CA 1
ATOM 599 C C . CYS A 1 80 ? 3.668 2.382 -13.465 1.00 94.56 80 CYS A C 1
ATOM 601 O O . CYS A 1 80 ? 3.179 1.575 -12.670 1.00 94.56 80 CYS A O 1
ATOM 603 N N . PRO A 1 81 ? 4.057 3.609 -13.075 1.00 95.56 81 PRO A N 1
ATOM 604 C CA . PRO A 1 81 ? 4.068 4.006 -11.671 1.00 95.56 81 PRO A CA 1
ATOM 605 C C . PRO A 1 81 ? 2.667 4.293 -11.127 1.00 95.56 81 PRO A C 1
ATOM 607 O O . PRO A 1 81 ? 2.531 4.618 -9.955 1.00 95.56 81 PRO A O 1
ATOM 610 N N . PHE A 1 82 ? 1.622 4.211 -11.948 1.00 96.69 82 PHE A N 1
ATOM 611 C CA . PHE A 1 82 ? 0.260 4.482 -11.516 1.00 96.69 82 PHE A CA 1
ATOM 612 C C . PHE A 1 82 ? -0.389 3.235 -10.927 1.00 96.69 82 PHE A C 1
ATOM 614 O O . PHE A 1 82 ? -0.344 2.144 -11.501 1.00 96.69 82 PHE A O 1
ATOM 621 N N . GLY A 1 83 ? -1.045 3.422 -9.791 1.00 97.06 83 GLY A N 1
ATOM 622 C CA . GLY A 1 83 ? -1.859 2.393 -9.171 1.00 97.06 83 GLY A CA 1
ATOM 623 C C . GLY A 1 83 ? -2.986 2.987 -8.349 1.00 97.06 83 GLY A C 1
ATOM 624 O O . GLY A 1 83 ? -3.126 4.204 -8.210 1.00 97.06 83 GLY A O 1
ATOM 625 N N . GLU A 1 84 ? -3.802 2.097 -7.809 1.00 98.38 84 GLU A N 1
ATOM 626 C CA . GLU A 1 84 ? -4.920 2.465 -6.955 1.00 98.38 84 GLU A CA 1
ATOM 627 C C . GLU A 1 84 ? -5.008 1.522 -5.764 1.00 98.38 84 GLU A C 1
ATOM 629 O O . GLU A 1 84 ? -4.871 0.304 -5.897 1.00 98.38 84 GLU A O 1
ATOM 634 N N . ILE A 1 85 ? -5.248 2.100 -4.594 1.00 98.12 85 ILE A N 1
ATOM 635 C CA . ILE A 1 85 ? -5.578 1.367 -3.382 1.00 98.12 85 ILE A CA 1
ATOM 636 C C . ILE A 1 85 ? -7.094 1.292 -3.256 1.00 98.12 85 ILE A C 1
ATOM 638 O O . ILE A 1 85 ? -7.768 2.311 -3.387 1.00 98.12 85 ILE A O 1
ATOM 642 N N . CYS A 1 86 ? -7.613 0.109 -2.940 1.00 98.31 86 CYS A N 1
ATOM 643 C CA . CYS A 1 86 ? -8.958 -0.078 -2.412 1.00 98.31 86 CYS A CA 1
ATOM 644 C C . CYS A 1 86 ? -8.844 -0.583 -0.973 1.00 98.31 86 CYS A C 1
ATOM 646 O O . CYS A 1 86 ? -8.203 -1.605 -0.719 1.00 98.31 86 CYS A O 1
ATOM 648 N N . TRP A 1 87 ? -9.428 0.154 -0.035 1.00 98.19 87 TRP A N 1
ATOM 649 C CA . TRP A 1 87 ? -9.340 -0.133 1.390 1.00 98.19 87 TRP A CA 1
ATOM 650 C C . TRP A 1 87 ? -10.731 -0.099 2.010 1.00 98.19 87 TRP A C 1
ATOM 652 O O . TRP A 1 87 ? -11.360 0.956 2.070 1.00 98.19 87 TRP A O 1
ATOM 662 N N . TYR A 1 88 ? -11.213 -1.264 2.436 1.00 97.88 88 TYR A N 1
ATOM 663 C CA . TYR A 1 88 ? -12.534 -1.434 3.032 1.00 97.88 88 TYR A CA 1
ATOM 664 C C . TYR A 1 88 ? -12.432 -1.694 4.538 1.00 97.88 88 TYR A C 1
ATOM 666 O O . TYR A 1 88 ? -11.659 -2.557 4.961 1.00 97.88 88 TYR A O 1
ATOM 674 N N . PHE A 1 89 ? -13.229 -0.974 5.325 1.00 97.19 89 PHE A N 1
ATOM 675 C CA . PHE A 1 89 ? -13.331 -1.107 6.777 1.00 97.19 89 PHE A CA 1
ATOM 676 C C . PHE A 1 89 ? -14.667 -1.755 7.139 1.00 97.19 89 PHE A C 1
ATOM 678 O O . PHE A 1 89 ? -15.733 -1.200 6.871 1.00 97.19 89 PHE A O 1
ATOM 685 N N . THR A 1 90 ? -14.614 -2.955 7.718 1.00 92.50 90 THR A N 1
ATOM 686 C CA . THR A 1 90 ? -15.798 -3.808 7.892 1.00 92.50 90 THR A CA 1
ATOM 687 C C . THR A 1 90 ? -16.763 -3.305 8.953 1.00 92.50 90 THR A C 1
ATOM 689 O O . THR A 1 90 ? -17.966 -3.477 8.776 1.00 92.50 90 THR A O 1
ATOM 692 N N . ASP A 1 91 ? -16.272 -2.680 10.024 1.00 92.81 91 ASP A N 1
ATOM 693 C CA . ASP A 1 91 ? -17.144 -2.295 11.139 1.00 92.81 91 ASP A CA 1
ATOM 694 C C . ASP A 1 91 ? -17.794 -0.940 10.913 1.00 92.81 91 ASP A C 1
ATOM 696 O O . ASP A 1 91 ? -18.947 -0.735 11.289 1.00 92.81 91 ASP A O 1
ATOM 700 N N . SER A 1 92 ? -17.073 -0.022 10.270 1.00 93.38 92 SER A N 1
ATOM 701 C CA . SER A 1 92 ? -17.591 1.303 9.935 1.00 93.38 92 SER A CA 1
ATOM 702 C C . SER A 1 92 ? -18.291 1.363 8.575 1.00 93.38 92 SER A C 1
ATOM 704 O O . SER A 1 92 ? -18.957 2.356 8.294 1.00 93.38 92 SER A O 1
ATOM 706 N N . TRP A 1 93 ? -18.204 0.302 7.760 1.00 95.25 93 TRP A N 1
ATOM 707 C CA . TRP A 1 93 ? -18.797 0.222 6.415 1.00 95.25 93 TRP A CA 1
ATOM 708 C C . TRP A 1 93 ? -18.280 1.315 5.466 1.00 95.25 93 TRP A C 1
ATOM 710 O O . TRP A 1 93 ? -19.003 1.834 4.615 1.00 95.25 93 TRP A O 1
ATOM 720 N N . GLU A 1 94 ? -17.002 1.66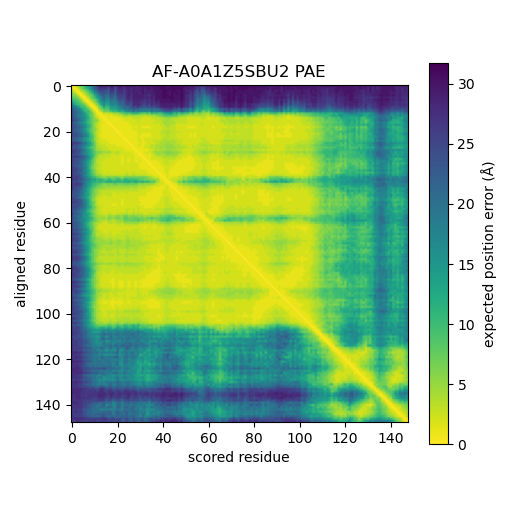1 5.606 1.00 96.00 94 GLU A N 1
ATOM 721 C CA . GLU A 1 94 ? -16.339 2.707 4.830 1.00 96.00 94 GLU A CA 1
ATOM 722 C C . GLU A 1 94 ? -15.404 2.106 3.776 1.00 96.00 94 GLU A C 1
ATOM 724 O O . GLU A 1 94 ? -14.735 1.097 4.010 1.00 96.00 94 GLU A O 1
ATOM 729 N N . GLN A 1 95 ? -15.313 2.759 2.613 1.00 97.62 95 GLN A N 1
ATOM 730 C CA . GLN A 1 95 ? -14.359 2.400 1.566 1.00 97.62 95 GLN A CA 1
ATOM 731 C C . GLN A 1 95 ? -13.560 3.620 1.114 1.00 97.62 95 GLN A C 1
ATOM 733 O O . GLN A 1 95 ? -14.126 4.620 0.674 1.00 97.62 95 GLN A O 1
ATOM 738 N N . PHE A 1 96 ? -12.237 3.490 1.125 1.00 98.06 96 PHE A N 1
ATOM 739 C CA . PHE A 1 96 ? -11.314 4.480 0.588 1.00 98.06 96 PHE A CA 1
ATOM 740 C C . PHE A 1 96 ? -10.713 3.953 -0.715 1.00 98.06 96 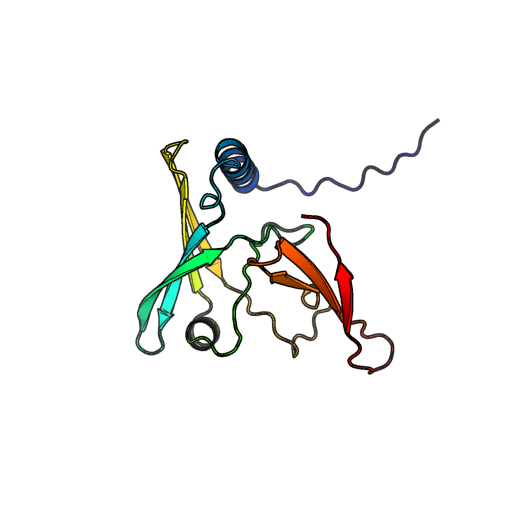PHE A C 1
ATOM 742 O O . PHE A 1 96 ? -10.135 2.863 -0.751 1.00 98.06 96 PHE A O 1
ATOM 749 N N . ARG A 1 97 ? -10.853 4.732 -1.793 1.00 98.25 97 ARG A N 1
ATOM 750 C CA . ARG A 1 97 ? -10.153 4.510 -3.064 1.00 98.25 97 ARG A CA 1
ATOM 751 C C . ARG A 1 97 ? -9.186 5.656 -3.301 1.00 98.25 97 ARG A C 1
ATOM 753 O O . ARG A 1 97 ? -9.613 6.803 -3.390 1.00 98.25 97 ARG A O 1
ATOM 760 N N . ILE A 1 98 ? -7.895 5.344 -3.350 1.00 96.88 98 ILE A N 1
ATOM 761 C CA . ILE A 1 98 ? -6.825 6.339 -3.486 1.00 96.88 98 ILE A CA 1
ATOM 762 C C . ILE A 1 98 ? -5.980 5.948 -4.690 1.00 96.88 98 ILE A C 1
ATOM 764 O O . ILE A 1 98 ? -5.236 4.967 -4.640 1.00 96.88 98 ILE A O 1
ATOM 768 N N . SER A 1 99 ? -6.111 6.708 -5.772 1.00 97.50 99 SER A N 1
ATOM 769 C CA . SER A 1 99 ? -5.318 6.547 -6.991 1.00 97.50 99 SER A CA 1
ATOM 770 C C . SER A 1 99 ? -4.134 7.513 -6.961 1.00 97.50 99 SER A C 1
ATOM 772 O O . SER A 1 99 ? -4.263 8.653 -6.513 1.00 97.50 99 SER A O 1
ATOM 774 N N . GLY A 1 100 ? -2.972 7.079 -7.440 1.00 95.38 100 GLY A N 1
ATOM 775 C CA . GLY A 1 100 ? -1.781 7.921 -7.438 1.00 95.38 100 GLY A CA 1
ATOM 776 C C . GLY A 1 100 ? -0.560 7.252 -8.049 1.00 95.38 100 GLY A C 1
ATOM 777 O O . GLY A 1 100 ? -0.623 6.130 -8.555 1.00 95.38 100 GLY A O 1
ATOM 778 N N . SER A 1 101 ? 0.562 7.968 -8.006 1.00 95.88 101 SER A N 1
ATOM 779 C CA . SER A 1 101 ? 1.872 7.432 -8.365 1.00 95.88 101 SER A CA 1
ATOM 780 C C . SER A 1 101 ? 2.504 6.697 -7.183 1.00 95.88 101 SER A C 1
ATOM 782 O O . SER A 1 101 ? 2.442 7.166 -6.045 1.00 95.88 101 SER A O 1
ATOM 784 N N . ILE A 1 102 ? 3.155 5.574 -7.459 1.00 95.44 102 ILE A N 1
ATOM 785 C CA . ILE A 1 102 ? 3.841 4.733 -6.484 1.00 95.44 102 ILE A CA 1
ATOM 786 C C . ILE A 1 102 ? 5.347 4.921 -6.659 1.00 95.44 102 ILE A C 1
ATOM 788 O O . ILE A 1 102 ? 5.910 4.580 -7.699 1.00 95.44 102 ILE A O 1
ATOM 792 N N . ASP A 1 103 ? 6.001 5.423 -5.614 1.00 91.94 103 ASP A N 1
ATOM 793 C CA . ASP A 1 103 ? 7.454 5.569 -5.566 1.00 91.94 103 ASP A CA 1
ATOM 794 C C . ASP A 1 103 ? 8.085 4.286 -4.999 1.00 91.94 103 ASP A C 1
ATOM 796 O O . ASP A 1 103 ? 7.846 3.928 -3.844 1.00 91.94 103 ASP A O 1
ATOM 800 N N . VAL A 1 104 ? 8.908 3.589 -5.792 1.00 90.44 104 VAL A N 1
ATOM 801 C CA . VAL A 1 104 ? 9.711 2.458 -5.294 1.00 90.44 104 VAL A CA 1
ATOM 802 C C . VAL A 1 104 ? 10.997 2.991 -4.684 1.00 90.44 104 VAL A C 1
ATOM 804 O O . VAL A 1 104 ? 11.764 3.693 -5.339 1.00 90.44 104 VAL A O 1
ATOM 807 N N . ILE A 1 105 ? 11.231 2.613 -3.435 1.00 85.56 105 ILE A N 1
ATOM 808 C CA . ILE A 1 105 ? 12.429 2.948 -2.679 1.00 85.56 105 ILE A CA 1
ATOM 809 C C . ILE A 1 105 ? 13.245 1.668 -2.509 1.00 85.56 105 ILE A C 1
ATOM 811 O O . ILE A 1 105 ? 12.773 0.703 -1.909 1.00 85.56 105 ILE A O 1
ATOM 815 N N . ASP A 1 106 ? 14.462 1.656 -3.047 1.00 79.19 106 ASP A N 1
ATOM 816 C CA . ASP A 1 106 ? 15.422 0.564 -2.867 1.00 79.19 106 ASP A CA 1
ATOM 817 C C . ASP A 1 106 ? 16.788 1.071 -2.366 1.00 79.19 106 ASP A C 1
ATOM 819 O O . ASP A 1 106 ? 16.994 2.272 -2.180 1.00 79.19 106 ASP A O 1
ATOM 823 N N . ALA A 1 107 ? 17.733 0.153 -2.139 1.00 70.62 107 ALA A N 1
ATOM 824 C CA . ALA A 1 107 ? 19.068 0.463 -1.616 1.00 70.62 107 ALA A CA 1
ATOM 825 C C . ALA A 1 107 ? 19.909 1.394 -2.518 1.00 70.62 107 ALA A C 1
ATOM 827 O O . ALA A 1 107 ? 20.907 1.948 -2.056 1.00 70.62 107 ALA A O 1
ATOM 828 N N . SER A 1 108 ? 19.520 1.576 -3.785 1.00 69.19 108 SER A N 1
ATOM 829 C CA . SER A 1 108 ? 20.179 2.492 -4.723 1.00 69.19 108 SER A CA 1
ATOM 830 C C . SER A 1 108 ? 19.625 3.920 -4.665 1.00 69.19 108 SER A C 1
ATOM 832 O O . SER A 1 108 ? 20.168 4.818 -5.309 1.00 69.19 108 SER A O 1
ATOM 834 N N . SER A 1 109 ? 18.576 4.158 -3.870 1.00 70.06 109 SER A N 1
ATOM 835 C CA . SER A 1 109 ? 17.971 5.482 -3.714 1.00 70.06 109 SER A CA 1
ATOM 836 C C . SER A 1 109 ? 18.978 6.465 -3.110 1.00 70.06 109 SER A C 1
ATOM 838 O O . SER A 1 109 ? 19.463 6.266 -2.002 1.00 70.06 109 SER A O 1
ATOM 840 N N . ALA A 1 110 ? 19.287 7.545 -3.828 1.00 63.53 110 ALA A N 1
ATOM 841 C CA . ALA A 1 110 ? 20.212 8.581 -3.354 1.00 63.53 110 ALA A CA 1
ATOM 842 C C . ALA A 1 110 ? 19.567 9.581 -2.375 1.00 63.53 110 ALA A C 1
ATOM 844 O O . ALA A 1 110 ? 20.271 10.359 -1.741 1.00 63.53 110 ALA A O 1
ATOM 845 N N . ASP A 1 111 ? 18.236 9.575 -2.269 1.00 64.44 111 ASP A N 1
ATOM 846 C CA . ASP A 1 111 ? 17.468 10.513 -1.451 1.00 64.44 111 ASP A CA 1
ATOM 847 C C . ASP A 1 111 ? 17.480 10.090 0.032 1.00 64.44 111 ASP A C 1
ATOM 849 O O . ASP A 1 111 ? 16.883 9.062 0.370 1.00 64.44 111 ASP A O 1
ATOM 853 N N . PRO A 1 112 ? 18.100 10.875 0.933 1.00 58.94 112 PRO A N 1
ATOM 854 C CA . PRO A 1 112 ? 18.158 10.569 2.361 1.00 58.94 112 PRO A CA 1
ATOM 855 C C . PRO A 1 112 ? 16.779 10.433 3.011 1.00 58.94 112 PRO A C 1
ATOM 857 O O . PRO A 1 112 ? 16.607 9.601 3.900 1.00 58.94 112 PRO A O 1
ATOM 860 N N . ALA A 1 113 ? 15.770 11.173 2.532 1.00 57.56 113 ALA A N 1
ATOM 861 C CA . ALA A 1 113 ? 14.399 11.079 3.039 1.00 57.56 113 ALA A CA 1
ATOM 862 C C . ALA A 1 113 ? 13.712 9.755 2.655 1.00 57.56 113 ALA A C 1
ATOM 864 O O . ALA A 1 113 ? 12.661 9.414 3.201 1.00 57.56 113 ALA A O 1
ATOM 865 N N . LYS A 1 114 ? 14.307 9.004 1.720 1.00 59.44 114 LYS A N 1
ATOM 866 C CA . LYS A 1 114 ? 13.880 7.674 1.274 1.00 59.44 114 LYS A CA 1
ATOM 867 C C . LYS A 1 114 ? 14.767 6.554 1.835 1.00 59.44 114 LYS A C 1
ATOM 869 O O . LYS A 1 114 ? 14.441 5.393 1.660 1.00 59.44 114 LYS A O 1
ATOM 874 N N . LEU A 1 115 ? 15.861 6.850 2.540 1.00 59.66 115 LEU A N 1
ATOM 875 C CA . LEU A 1 115 ? 16.800 5.838 3.056 1.00 59.66 115 LEU A CA 1
ATOM 876 C C . LEU A 1 115 ? 16.417 5.261 4.432 1.00 59.66 115 LEU A C 1
ATOM 878 O O . LEU A 1 115 ? 17.240 4.610 5.077 1.00 59.66 115 LEU A O 1
ATOM 882 N N . GLN A 1 116 ? 15.174 5.472 4.870 1.00 63.75 116 GLN A N 1
ATOM 883 C CA . GLN A 1 116 ? 14.602 4.813 6.041 1.00 63.75 116 GLN A CA 1
ATOM 884 C C . GLN A 1 116 ? 13.815 3.573 5.605 1.00 63.75 116 GLN A C 1
ATOM 886 O O . GLN A 1 116 ? 12.772 3.680 4.959 1.00 63.75 116 GLN A O 1
ATOM 891 N N . VAL A 1 117 ? 14.312 2.389 5.956 1.00 65.75 117 VAL A N 1
ATOM 892 C CA . VAL A 1 117 ? 13.648 1.110 5.691 1.00 65.75 117 VAL A CA 1
ATOM 893 C C . VAL A 1 117 ? 12.998 0.618 6.974 1.00 65.75 117 VAL A C 1
ATOM 895 O O . VAL A 1 117 ? 13.680 0.252 7.928 1.00 65.75 117 VAL A O 1
ATOM 898 N N . ASP A 1 118 ? 11.671 0.566 6.983 1.00 67.44 118 ASP A N 1
ATOM 899 C CA . ASP A 1 118 ? 10.913 -0.055 8.064 1.00 67.44 118 ASP A CA 1
ATOM 900 C C . ASP A 1 118 ? 10.836 -1.567 7.837 1.00 67.44 118 ASP A C 1
ATOM 902 O O . ASP A 1 118 ? 10.269 -2.037 6.853 1.00 67.44 118 ASP A O 1
ATOM 906 N N . TYR A 1 119 ? 11.400 -2.360 8.735 1.00 67.62 119 TYR A N 1
ATOM 907 C CA . TYR A 1 119 ? 11.281 -3.810 8.746 1.00 67.62 119 TYR A CA 1
ATOM 908 C C . TYR A 1 119 ? 10.342 -4.234 9.864 1.00 67.62 119 TYR A C 1
ATOM 910 O O . TYR A 1 119 ? 10.586 -3.952 11.034 1.00 67.62 119 TYR A O 1
ATOM 918 N N . LEU A 1 120 ? 9.315 -5.012 9.520 1.00 62.03 120 LEU A N 1
ATOM 919 C CA . LEU A 1 120 ? 8.433 -5.625 10.504 1.00 62.03 120 LEU A CA 1
ATOM 920 C C . LEU A 1 120 ? 8.443 -7.146 10.368 1.00 62.03 120 LEU A C 1
ATOM 922 O O . LEU A 1 120 ? 7.966 -7.703 9.376 1.00 62.03 120 LEU A O 1
ATOM 926 N N . ASN A 1 121 ? 8.900 -7.822 11.417 1.00 69.50 121 ASN A N 1
ATOM 927 C CA . ASN A 1 121 ? 8.705 -9.251 11.581 1.00 69.50 121 ASN A CA 1
ATOM 928 C C . ASN A 1 121 ? 7.333 -9.512 12.213 1.00 69.50 121 ASN A C 1
ATOM 930 O O . ASN A 1 121 ? 7.145 -9.365 13.419 1.00 69.50 121 ASN A O 1
ATOM 934 N N . LEU A 1 122 ? 6.379 -9.946 11.388 1.00 62.47 122 LEU A N 1
ATOM 935 C CA . LEU A 1 122 ? 5.012 -10.251 11.820 1.00 62.47 122 LEU A CA 1
ATOM 936 C C . LEU A 1 122 ? 4.916 -11.465 12.762 1.00 62.47 122 LEU A C 1
ATOM 938 O O . LEU A 1 122 ? 3.944 -11.569 13.502 1.00 62.47 122 LEU A O 1
ATOM 942 N N . LYS A 1 123 ? 5.894 -12.384 12.752 1.00 63.22 123 LYS A N 1
ATOM 943 C CA . LYS A 1 123 ? 5.899 -13.555 13.646 1.00 63.22 123 LYS A CA 1
ATOM 944 C C . LYS A 1 123 ? 6.386 -13.203 15.049 1.00 63.22 123 LYS A C 1
ATOM 946 O O . LYS A 1 123 ? 5.843 -13.716 16.018 1.00 63.22 123 LYS A O 1
ATOM 951 N N . SER A 1 124 ? 7.410 -12.356 15.155 1.00 74.81 124 SER A N 1
ATOM 952 C CA . SER A 1 124 ? 7.989 -11.946 16.442 1.00 74.81 124 SER A CA 1
ATOM 953 C C . SER A 1 124 ? 7.478 -10.596 16.954 1.00 74.81 124 SER A C 1
ATOM 955 O O . SER A 1 124 ? 7.897 -10.168 18.026 1.00 74.81 124 SER A O 1
ATOM 957 N N . ASN A 1 125 ? 6.593 -9.929 16.204 1.00 69.44 125 ASN A N 1
ATOM 958 C CA . ASN A 1 125 ? 6.111 -8.569 16.462 1.00 69.44 125 ASN A CA 1
ATOM 959 C C . ASN A 1 125 ? 7.253 -7.564 16.714 1.00 69.44 125 ASN A C 1
ATOM 961 O O . ASN A 1 125 ? 7.193 -6.736 17.621 1.00 69.44 125 ASN A O 1
ATOM 965 N N . GLN A 1 126 ? 8.336 -7.681 15.941 1.00 72.38 126 GLN A N 1
ATOM 966 C CA . GLN A 1 126 ? 9.499 -6.800 16.040 1.00 72.38 126 GLN A CA 1
ATOM 967 C C . GLN A 1 126 ? 9.532 -5.838 14.863 1.00 72.38 126 GLN A C 1
ATOM 969 O O . GLN A 1 126 ? 9.525 -6.281 13.713 1.00 72.38 126 GLN A O 1
ATOM 974 N N . ARG A 1 127 ? 9.623 -4.542 15.169 1.00 73.50 127 ARG A N 1
ATOM 975 C CA . ARG A 1 127 ? 9.819 -3.467 14.201 1.00 73.50 127 ARG A CA 1
ATOM 976 C C . ARG A 1 127 ? 11.236 -2.913 14.328 1.00 73.50 127 ARG A C 1
ATOM 978 O O . ARG A 1 127 ? 11.674 -2.578 15.430 1.00 73.50 127 ARG A O 1
ATOM 985 N N . LEU A 1 128 ? 11.962 -2.857 13.220 1.00 77.31 128 LEU A N 1
ATOM 986 C CA . LEU A 1 128 ? 13.292 -2.266 13.123 1.00 77.31 128 LEU A CA 1
ATOM 987 C C . LEU A 1 128 ? 13.249 -1.194 12.041 1.00 77.31 128 LEU A C 1
ATOM 989 O O . LEU A 1 128 ? 12.835 -1.482 10.925 1.00 77.31 128 LEU A O 1
ATOM 993 N N . MET A 1 129 ? 13.704 0.011 12.351 1.00 75.88 129 MET A N 1
ATOM 994 C CA . MET A 1 129 ? 13.973 1.030 11.344 1.00 75.88 129 MET A CA 1
ATOM 995 C C . MET A 1 129 ? 15.451 0.979 11.001 1.00 75.88 129 MET A C 1
ATOM 997 O O . MET A 1 129 ? 16.295 1.058 11.892 1.00 75.88 129 MET A O 1
ATOM 1001 N N . PHE A 1 130 ? 15.757 0.835 9.721 1.00 74.44 130 PHE A N 1
ATOM 1002 C CA . PHE A 1 130 ? 17.112 0.918 9.206 1.00 74.44 130 PHE A CA 1
ATOM 1003 C C . PHE A 1 130 ? 17.299 2.269 8.537 1.00 74.44 130 PHE A C 1
ATOM 1005 O O . PHE A 1 130 ? 16.553 2.605 7.622 1.00 74.44 130 PHE A O 1
ATOM 1012 N N . THR A 1 131 ? 18.308 3.016 8.963 1.00 73.12 131 THR A N 1
ATOM 1013 C CA . THR A 1 131 ? 18.666 4.297 8.351 1.00 73.12 131 THR A CA 1
ATOM 1014 C C . THR A 1 131 ? 20.085 4.201 7.823 1.00 73.12 131 THR A C 1
ATOM 1016 O O . THR A 1 131 ? 20.988 3.785 8.552 1.00 73.12 131 THR A O 1
ATOM 1019 N N . ARG A 1 132 ? 20.288 4.594 6.564 1.00 68.00 132 ARG A N 1
ATOM 1020 C CA . ARG A 1 132 ? 21.631 4.748 5.996 1.00 68.00 132 ARG A CA 1
ATOM 1021 C C . ARG A 1 132 ? 22.139 6.166 6.249 1.00 68.00 132 ARG A C 1
ATOM 1023 O O . ARG A 1 132 ? 21.459 7.125 5.885 1.00 68.00 132 ARG A O 1
ATOM 1030 N N . GLN A 1 133 ? 23.318 6.302 6.853 1.00 64.75 133 GLN A N 1
ATOM 1031 C CA . GLN A 1 133 ? 24.033 7.583 6.922 1.00 64.75 133 GLN A CA 1
ATOM 1032 C C . GLN A 1 133 ? 24.898 7.740 5.660 1.00 64.75 133 GLN A C 1
ATOM 1034 O O . GLN A 1 133 ? 25.435 6.759 5.160 1.00 64.75 133 GLN A O 1
ATOM 1039 N N . ASN A 1 134 ? 24.989 8.952 5.103 1.00 57.19 134 ASN A N 1
ATOM 1040 C CA . ASN A 1 134 ? 25.750 9.225 3.871 1.00 57.19 134 ASN A CA 1
ATOM 1041 C C . ASN A 1 134 ? 27.076 9.971 4.147 1.00 57.19 134 ASN A C 1
ATOM 1043 O O . ASN A 1 134 ? 27.686 10.477 3.207 1.00 57.19 134 ASN A O 1
ATOM 1047 N N . ASP A 1 135 ? 27.518 10.065 5.403 1.00 54.78 135 ASP A N 1
ATOM 1048 C CA . ASP A 1 135 ? 28.534 11.051 5.799 1.00 54.78 135 ASP A CA 1
ATOM 1049 C C . ASP A 1 135 ? 29.982 10.675 5.419 1.00 54.78 135 ASP A C 1
ATOM 1051 O O . ASP A 1 135 ? 30.844 11.552 5.415 1.00 54.78 135 ASP A O 1
ATOM 1055 N N . ASP A 1 136 ? 30.278 9.425 5.041 1.00 52.31 136 ASP A N 1
ATOM 1056 C CA . ASP A 1 136 ? 31.667 8.970 4.833 1.00 52.31 136 ASP A CA 1
ATOM 1057 C C . ASP A 1 136 ? 31.898 8.005 3.651 1.00 52.31 136 ASP A C 1
ATOM 1059 O O . ASP A 1 136 ? 33.003 7.491 3.470 1.00 52.31 136 ASP A O 1
ATOM 1063 N N . GLY A 1 137 ? 30.885 7.747 2.818 1.00 53.41 137 GLY A N 1
ATOM 1064 C CA . GLY A 1 137 ? 30.980 6.740 1.753 1.00 53.41 137 GLY A CA 1
ATOM 1065 C C . GLY A 1 137 ? 30.975 5.290 2.259 1.00 53.41 137 GLY A C 1
ATOM 1066 O O . GLY A 1 137 ? 31.110 4.369 1.448 1.00 53.41 137 GLY A O 1
ATOM 1067 N N . SER A 1 138 ? 30.781 5.061 3.563 1.00 52.88 138 SER A N 1
ATOM 1068 C CA . SER A 1 138 ? 30.445 3.745 4.090 1.00 52.88 138 SER A CA 1
ATOM 1069 C C . SER A 1 138 ? 28.961 3.450 3.835 1.00 52.88 138 SER A C 1
ATOM 1071 O O . SER A 1 138 ? 28.088 4.310 3.943 1.00 52.88 138 SER A O 1
ATOM 1073 N N . ASN A 1 139 ? 28.657 2.211 3.446 1.00 58.47 139 ASN A N 1
ATOM 1074 C CA . ASN A 1 139 ? 27.281 1.730 3.298 1.00 58.47 139 ASN A CA 1
ATOM 1075 C C . ASN A 1 139 ? 26.754 1.195 4.639 1.00 58.47 139 ASN A C 1
ATOM 1077 O O . ASN A 1 139 ? 26.161 0.113 4.667 1.00 58.47 139 ASN A O 1
ATOM 1081 N N . ASP A 1 140 ? 27.035 1.888 5.745 1.00 65.88 140 ASP A N 1
ATOM 1082 C CA . ASP A 1 140 ? 26.688 1.381 7.067 1.00 65.88 140 ASP A CA 1
ATOM 1083 C C . ASP A 1 140 ? 25.205 1.628 7.379 1.00 65.88 140 ASP A C 1
ATOM 1085 O O . ASP A 1 140 ? 24.660 2.723 7.195 1.00 65.88 140 ASP A O 1
ATOM 1089 N N . TRP A 1 141 ? 24.525 0.561 7.792 1.00 68.75 141 TRP A N 1
ATOM 1090 C CA . TRP A 1 141 ? 23.090 0.565 8.060 1.00 68.75 141 TRP A CA 1
ATOM 1091 C C . TRP A 1 141 ? 22.865 0.503 9.562 1.00 68.75 141 TRP A C 1
ATOM 1093 O O . TRP A 1 141 ? 23.110 -0.520 10.201 1.00 68.75 141 TRP A O 1
ATOM 1103 N N . MET A 1 142 ? 22.316 1.576 10.122 1.00 75.31 142 MET A N 1
ATOM 1104 C CA . MET A 1 142 ? 21.968 1.626 11.537 1.00 75.31 142 MET A CA 1
ATOM 1105 C C . MET A 1 142 ? 20.561 1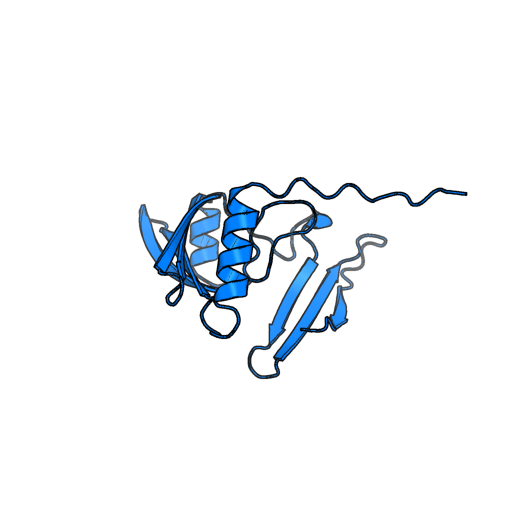.077 11.747 1.00 75.31 142 MET A C 1
ATOM 1107 O O . MET A 1 142 ? 19.596 1.633 11.227 1.00 75.31 142 MET A O 1
ATOM 1111 N N . ALA A 1 143 ? 20.443 -0.003 12.522 1.00 76.25 143 ALA A N 1
ATOM 1112 C CA . ALA A 1 143 ? 19.166 -0.605 12.895 1.00 76.25 143 ALA A CA 1
ATOM 1113 C C . ALA A 1 143 ? 18.719 -0.114 14.278 1.00 76.25 143 ALA A C 1
ATOM 1115 O O . ALA A 1 143 ? 19.368 -0.389 15.287 1.00 76.25 143 ALA A O 1
ATOM 1116 N N . VAL A 1 144 ? 17.576 0.563 14.343 1.00 77.56 144 VAL A N 1
ATOM 1117 C CA . VAL A 1 144 ? 16.953 1.000 15.594 1.00 77.56 144 VAL A CA 1
ATOM 1118 C C . VAL A 1 144 ? 15.692 0.182 15.827 1.00 77.56 144 VAL A C 1
ATOM 1120 O O . VAL A 1 144 ? 14.809 0.121 14.972 1.00 77.56 144 VAL A O 1
ATOM 1123 N N . LYS A 1 145 ? 15.584 -0.454 16.998 1.00 73.69 145 LYS A N 1
ATOM 1124 C CA . LYS A 1 145 ? 14.340 -1.108 17.406 1.00 73.69 145 LYS A CA 1
ATOM 1125 C C . LYS A 1 145 ? 13.294 -0.042 17.693 1.00 73.69 145 LYS A C 1
ATOM 1127 O O . LYS A 1 145 ? 13.504 0.809 18.552 1.00 73.69 145 LYS A O 1
ATOM 1132 N N . VAL A 1 146 ? 12.170 -0.117 16.994 1.00 68.69 146 VAL A N 1
ATOM 1133 C CA . VAL A 1 146 ? 11.050 0.804 17.183 1.00 68.69 146 VAL A CA 1
ATOM 1134 C C . VAL A 1 146 ? 9.959 0.066 17.943 1.00 68.69 146 VAL A C 1
ATOM 1136 O O . VAL A 1 146 ? 9.649 -1.088 17.636 1.00 68.69 146 VAL A O 1
ATOM 1139 N N . SER A 1 147 ? 9.431 0.696 18.991 1.00 47.31 147 SER A N 1
ATOM 1140 C CA . SER A 1 147 ? 8.293 0.144 19.727 1.00 47.31 147 SER A CA 1
ATOM 1141 C C . SER A 1 147 ? 7.079 0.028 18.792 1.00 47.31 147 SER A C 1
ATOM 1143 O O . SER A 1 147 ? 6.930 0.892 17.923 1.00 47.31 147 SER A O 1
ATOM 1145 N N . PRO A 1 148 ? 6.260 -1.035 18.922 1.00 50.12 148 PRO A N 1
ATOM 1146 C CA . PRO A 1 148 ? 5.031 -1.191 18.147 1.00 50.12 148 PRO A CA 1
ATOM 1147 C C . PRO A 1 148 ? 4.116 0.030 18.228 1.00 50.12 148 PRO A C 1
ATOM 1149 O O . PRO A 1 148 ? 4.031 0.618 19.332 1.00 50.12 148 PRO A O 1
#

Foldseek 3Di:
DDDPPPPDPQPQPPVNVVLVVLCVVQVVPPCQQKWKKWFAAPVRDIDIDIWGFPDAQPSDRHTDTDDDCPDRVVVRCVVPQWIWIWGARDPVRDIDIDIDGHDDQDLPDPDQSRQWDWDADPVVRWIWIWHADPPPPDRDIDIDTDDD

InterPro domains:
  IPR000659 Pyridoxamine 5'-phosphate oxidase [PTHR10851] (14-110)
  IPR012349 FMN-binding split barrel [G3DSA:2.30.110.10] (11-116)
  IPR024624 Pyridoxamine 5'-phosphate oxidase, Alr4036 family, FMN-binding domain [PF12766] (13-105)

Radius of gyration: 17.54 Å; Cα contacts (8 Å, |Δi|>4): 217; chains: 1; bounding box: 50×47×51 Å

Solvent-accessible surface area (backbone atoms on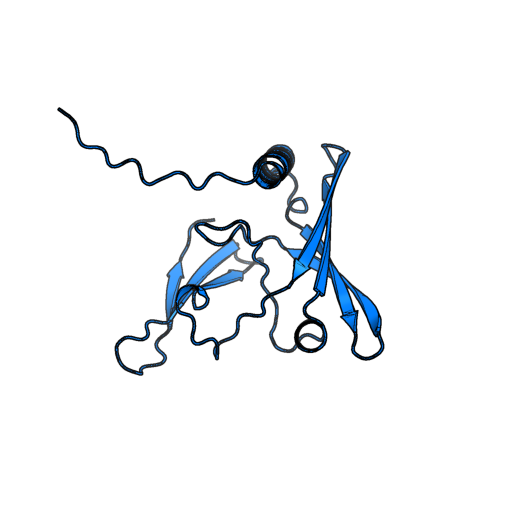ly — not comparable to full-atom values): 9274 Å² total; per-residue (Å²): 139,88,81,81,79,74,73,78,74,69,81,70,51,72,67,54,56,52,51,50,50,54,45,61,77,34,59,88,43,85,62,56,48,41,30,35,43,38,38,36,36,96,83,74,45,78,43,75,46,80,47,53,65,70,51,62,45,83,98,51,92,48,78,36,69,81,78,66,83,86,41,68,66,48,60,18,36,75,74,36,37,54,32,35,36,46,35,66,38,84,86,80,72,45,76,49,76,54,72,48,76,58,85,85,77,58,96,82,55,85,50,72,94,59,36,63,46,75,44,72,42,82,88,77,72,44,37,33,40,30,39,57,57,80,89,78,82,54,92,53,70,48,75,43,80,45,84,132

Secondary structure (DSSP, 8-state):
-------------HHHHHHHHHHHHTTTSGGGGEEEEEEE-TTS-EEEEEEE---BPTTS-PBP----TTSHHHHHHHH--EEEEEEEETTTTEEEEEEEE-----TT---GGG-EEEEEETTTTEEEEEEE--SSS---EEEEEE--

Nearest PDB structures (foldseek):
  2i51-assembly1_B  TM=6.530E-01  e=1.561E-10  Nostoc punctiforme PCC 73102
  2i51-assembly1_A  TM=6.529E-01  e=5.053E-10  Nostoc punctiforme PCC 73102
  2ou5-assembly1_B  TM=5.515E-01  e=5.630E-04  Jannaschia sp. CCS1
  2re7-assembly1_A-2  TM=7.982E-01  e=2.017E-02  Psychrobacter arcticus 273-4
  2i02-assembly1_B  TM=5.212E-01  e=9.221E-03  Nostoc punctiforme PCC 73102